Protein AF-A0ABD6HBV8-F1 (afdb_monomer_lite)

Sequence (70 aa):
MTVEQEIVSPTEPKHESVATISGTFDGKTMTDFTRIEMMGTGAADPVAEHRSPRTPLGVISPQAQLLPSL

Organism: Agrobacterium vitis (NCBI:txid373)

Secondary structure (DSSP, 8-state):
-------PPPPPPEEEEEEEEEEEETTEEEEEEEEEEEES-----TT---------S----GGGS-----

Structure (mmCIF, N/CA/C/O backbone):
data_AF-A0ABD6HBV8-F1
#
_entry.id   AF-A0ABD6HBV8-F1
#
loop_
_atom_site.group_PDB
_atom_site.id
_atom_site.type_symbol
_atom_site.label_atom_id
_atom_site.label_alt_id
_atom_site.label_comp_id
_atom_site.label_asym_id
_atom_site.label_entity_id
_atom_site.label_seq_id
_atom_site.pdbx_PDB_ins_code
_atom_site.Cartn_x
_atom_site.Cartn_y
_atom_site.Cartn_z
_atom_site.occupancy
_atom_site.B_iso_or_equiv
_atom_site.auth_seq_id
_atom_site.auth_comp_id
_atom_site.auth_asym_id
_atom_site.auth_atom_id
_atom_site.pdbx_PDB_model_num
ATOM 1 N N . MET A 1 1 ? 52.258 5.204 -20.222 1.00 45.53 1 MET A N 1
ATOM 2 C CA . MET A 1 1 ? 51.232 5.842 -19.375 1.00 45.53 1 MET A CA 1
ATOM 3 C C . MET A 1 1 ? 50.067 4.871 -19.302 1.00 45.53 1 MET A C 1
ATOM 5 O O . MET A 1 1 ? 49.451 4.623 -20.329 1.00 45.53 1 MET A O 1
ATOM 9 N N . THR A 1 2 ? 49.866 4.213 -18.165 1.00 56.84 2 THR A N 1
ATOM 10 C CA . THR A 1 2 ? 48.731 3.309 -17.934 1.00 56.84 2 THR A CA 1
ATOM 11 C C . THR A 1 2 ? 47.564 4.147 -17.428 1.00 56.84 2 THR A C 1
ATOM 13 O O . THR A 1 2 ? 47.717 4.895 -16.468 1.00 56.84 2 THR A O 1
ATOM 16 N N . VAL A 1 3 ? 46.432 4.098 -18.126 1.00 70.19 3 VAL A N 1
ATOM 17 C CA . VAL A 1 3 ? 45.201 4.765 -17.693 1.00 70.19 3 VAL A CA 1
ATOM 18 C C . VAL A 1 3 ? 44.535 3.843 -16.682 1.00 70.19 3 VAL A C 1
ATOM 20 O O . VAL A 1 3 ? 44.081 2.761 -17.049 1.00 70.19 3 VAL A O 1
ATOM 23 N N . GLU A 1 4 ? 44.519 4.242 -15.414 1.00 67.75 4 GLU A N 1
ATOM 24 C CA . GLU A 1 4 ? 43.742 3.542 -14.394 1.00 67.75 4 GLU A CA 1
ATOM 25 C C . GLU A 1 4 ? 42.278 3.942 -14.573 1.00 67.75 4 GLU A C 1
ATOM 27 O O . GLU A 1 4 ? 41.911 5.104 -14.414 1.00 67.75 4 GLU A O 1
ATOM 32 N N . GLN A 1 5 ? 41.455 2.992 -15.015 1.00 67.00 5 GLN A N 1
ATOM 33 C CA . GLN A 1 5 ? 40.020 3.202 -15.146 1.00 67.00 5 GLN A CA 1
ATOM 34 C C . GLN A 1 5 ? 39.382 2.956 -13.779 1.00 67.00 5 GLN A C 1
ATOM 36 O O . GLN A 1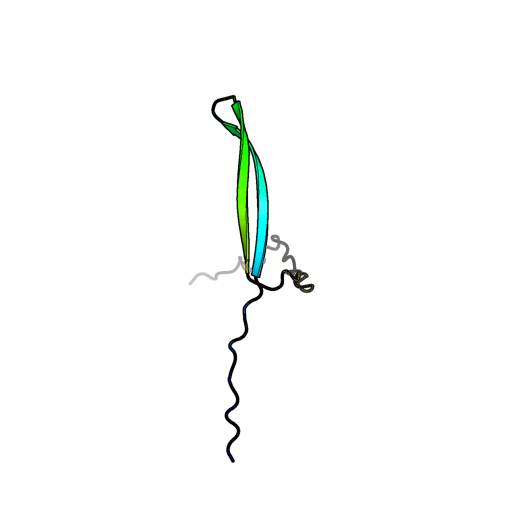 5 ? 39.400 1.833 -13.279 1.00 67.00 5 GLN A O 1
ATOM 41 N N . GLU A 1 6 ? 38.843 4.010 -13.173 1.00 74.12 6 GLU A N 1
ATOM 42 C CA . GLU A 1 6 ? 38.033 3.915 -11.961 1.00 74.12 6 GLU A CA 1
ATOM 43 C C . GLU A 1 6 ? 36.780 3.080 -12.261 1.00 74.12 6 GLU A C 1
ATOM 45 O O . GLU A 1 6 ? 35.936 3.460 -13.074 1.00 74.12 6 GLU A O 1
ATOM 50 N N . ILE A 1 7 ? 36.672 1.908 -11.633 1.00 68.44 7 ILE A N 1
ATOM 51 C CA . ILE A 1 7 ? 35.484 1.060 -11.740 1.00 68.44 7 ILE A CA 1
ATOM 52 C C . ILE A 1 7 ? 34.469 1.576 -10.722 1.00 68.44 7 ILE A C 1
ATOM 54 O O . ILE A 1 7 ? 34.543 1.257 -9.535 1.00 68.44 7 ILE A O 1
ATOM 58 N N . VAL A 1 8 ? 33.509 2.374 -11.183 1.00 70.19 8 VAL A N 1
ATOM 59 C CA . VAL A 1 8 ? 32.368 2.787 -10.360 1.00 70.19 8 VAL A CA 1
ATOM 60 C C . VAL A 1 8 ? 31.380 1.623 -10.289 1.00 70.19 8 VAL A C 1
ATOM 62 O O . V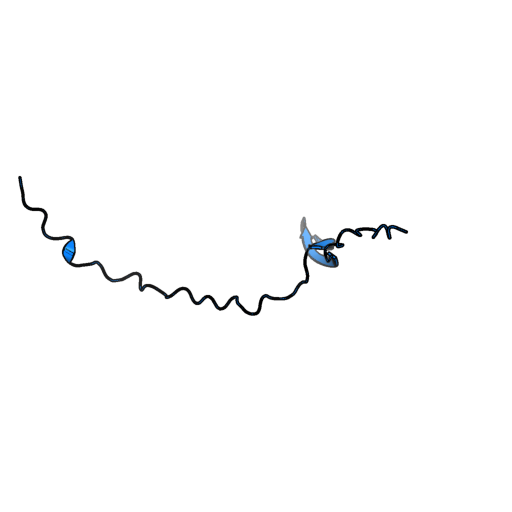AL A 1 8 ? 30.966 1.083 -11.316 1.00 70.19 8 VAL A O 1
ATOM 65 N N . SER A 1 9 ? 31.003 1.214 -9.076 1.00 70.25 9 SER A N 1
ATOM 66 C CA . SER A 1 9 ? 29.986 0.172 -8.898 1.00 70.25 9 SER A CA 1
ATOM 67 C C . SER A 1 9 ? 28.617 0.693 -9.355 1.00 70.25 9 SER A C 1
ATOM 69 O O . SER A 1 9 ? 28.249 1.810 -8.976 1.00 70.25 9 SER A O 1
ATOM 71 N N . PRO A 1 10 ? 27.844 -0.078 -10.144 1.00 67.31 10 PRO A N 1
ATOM 72 C CA . PRO A 1 10 ? 26.497 0.318 -10.532 1.00 67.31 10 PRO A CA 1
ATOM 73 C C . PRO A 1 10 ? 25.650 0.590 -9.287 1.00 67.31 10 PRO A C 1
ATOM 75 O O . PRO A 1 10 ? 25.558 -0.253 -8.398 1.00 67.31 10 PRO A O 1
ATOM 78 N N . THR A 1 11 ? 25.037 1.771 -9.210 1.00 71.81 11 THR A N 1
ATOM 79 C CA . THR A 1 11 ? 24.035 2.046 -8.175 1.00 71.81 11 THR A CA 1
ATOM 80 C C . THR A 1 11 ? 22.742 1.347 -8.574 1.00 71.81 11 THR A C 1
ATOM 82 O O . THR A 1 11 ? 22.219 1.594 -9.663 1.00 71.81 11 THR A O 1
ATOM 85 N N . GLU A 1 12 ? 22.240 0.458 -7.719 1.00 75.56 12 GLU A N 1
ATOM 86 C CA . GLU A 1 12 ? 20.949 -0.190 -7.947 1.00 75.56 12 GLU A CA 1
ATOM 87 C C . GLU A 1 12 ? 19.826 0.865 -7.973 1.00 75.56 12 GLU A C 1
ATOM 89 O O . GLU A 1 12 ? 19.808 1.764 -7.125 1.00 75.56 12 GLU A O 1
ATOM 94 N N . PRO A 1 13 ? 18.877 0.794 -8.926 1.00 77.50 13 PRO A N 1
ATOM 95 C CA . PRO A 1 13 ? 17.738 1.703 -8.947 1.00 77.50 13 PRO A CA 1
ATOM 96 C C . PRO A 1 13 ? 16.904 1.552 -7.669 1.00 77.50 13 PRO A C 1
ATOM 98 O O . PRO A 1 13 ? 16.496 0.441 -7.322 1.00 77.50 13 PRO A O 1
ATOM 101 N N . LYS A 1 14 ? 16.623 2.672 -6.996 1.00 80.56 14 LYS A N 1
ATOM 102 C CA . LYS A 1 14 ? 15.777 2.737 -5.798 1.00 80.56 14 LYS A CA 1
ATOM 103 C C . LYS A 1 14 ? 14.598 3.670 -6.045 1.00 80.56 14 LYS A C 1
ATOM 105 O O . LYS A 1 14 ? 14.781 4.802 -6.490 1.00 80.56 14 LYS A O 1
ATOM 110 N N . HIS A 1 15 ? 13.398 3.209 -5.712 1.00 85.00 15 HIS A N 1
ATOM 111 C CA . HIS A 1 15 ? 12.203 4.037 -5.634 1.00 85.00 15 HIS A CA 1
ATOM 112 C C . HIS A 1 15 ? 11.762 4.177 -4.177 1.00 85.00 15 HIS A C 1
ATOM 114 O O . HIS A 1 15 ? 11.639 3.188 -3.454 1.00 85.00 15 HIS A O 1
ATOM 120 N N . GLU A 1 16 ? 11.491 5.410 -3.760 1.00 88.06 16 GLU A N 1
ATOM 121 C CA . GLU A 1 16 ? 11.004 5.730 -2.422 1.00 88.06 16 GLU A CA 1
ATOM 122 C C . GLU A 1 16 ? 9.677 6.479 -2.515 1.00 88.06 16 GLU A C 1
ATOM 124 O O . GLU A 1 16 ? 9.532 7.404 -3.313 1.00 88.06 16 GLU A O 1
ATOM 129 N N . SER A 1 17 ? 8.715 6.091 -1.682 1.00 90.75 17 SER A N 1
ATOM 130 C CA . SER A 1 17 ? 7.399 6.725 -1.621 1.00 90.75 17 SER A CA 1
ATOM 131 C C . SER A 1 17 ? 6.846 6.740 -0.194 1.00 90.75 17 SER A C 1
ATOM 133 O O . SER A 1 17 ? 7.399 6.117 0.716 1.00 90.75 17 SER A O 1
ATOM 135 N N . VAL A 1 18 ? 5.748 7.465 0.010 1.00 94.81 18 VAL A N 1
ATOM 136 C CA . VAL A 1 18 ? 5.006 7.527 1.274 1.00 94.81 18 VAL A CA 1
ATOM 137 C C . VAL A 1 18 ? 3.562 7.131 1.001 1.00 94.81 18 VAL A C 1
ATOM 139 O O . VAL A 1 18 ? 2.918 7.691 0.115 1.00 94.81 18 VAL A O 1
ATOM 142 N N . ALA A 1 19 ? 3.049 6.179 1.775 1.00 94.50 19 ALA A N 1
ATOM 143 C CA . ALA A 1 19 ? 1.647 5.789 1.741 1.00 94.50 19 ALA A CA 1
ATOM 144 C C . ALA A 1 19 ? 0.912 6.299 2.979 1.00 94.50 19 ALA A C 1
ATOM 146 O O . ALA A 1 19 ? 1.419 6.213 4.099 1.00 94.50 19 ALA A O 1
ATOM 147 N N . THR A 1 20 ? -0.307 6.783 2.759 1.00 96.50 20 THR A N 1
ATOM 148 C CA . THR A 1 20 ? -1.265 7.104 3.817 1.00 96.50 20 THR A CA 1
ATOM 149 C C . THR A 1 20 ? -2.088 5.861 4.133 1.00 96.50 20 THR A C 1
ATOM 151 O O . THR A 1 20 ? -2.691 5.268 3.238 1.00 96.50 20 THR A O 1
ATOM 154 N N . ILE A 1 21 ? -2.142 5.482 5.404 1.00 94.56 21 ILE A N 1
ATOM 155 C CA . ILE A 1 21 ? -2.956 4.381 5.915 1.00 94.56 21 ILE A CA 1
ATOM 156 C C . ILE A 1 21 ? -4.108 5.006 6.688 1.00 94.56 21 ILE A C 1
ATOM 158 O O . ILE A 1 21 ? -3.885 5.843 7.554 1.00 94.56 21 ILE A O 1
ATOM 162 N N . SER A 1 22 ? -5.341 4.613 6.385 1.00 95.94 22 SER A N 1
ATOM 163 C CA . SER A 1 22 ? -6.512 5.053 7.145 1.00 95.94 22 SER A CA 1
ATOM 164 C C . SER A 1 22 ? -7.349 3.852 7.559 1.00 95.94 22 SER A C 1
ATOM 166 O O . SER A 1 22 ? -7.454 2.874 6.817 1.00 95.94 22 SER A O 1
ATOM 168 N N . GLY A 1 23 ? -7.909 3.905 8.764 1.00 96.00 23 GLY A N 1
ATOM 169 C CA . GLY A 1 23 ? -8.680 2.804 9.328 1.00 96.00 23 GLY A CA 1
ATOM 170 C C . GLY A 1 23 ? -9.284 3.145 10.682 1.00 96.00 23 GLY A C 1
ATOM 171 O O . GLY A 1 23 ? -9.397 4.312 11.056 1.00 96.00 23 GLY A O 1
ATOM 172 N N . THR A 1 24 ? -9.691 2.116 11.420 1.00 97.62 24 THR A N 1
ATOM 173 C CA . THR A 1 24 ? -10.275 2.261 12.756 1.00 97.62 24 THR A CA 1
ATOM 174 C C . THR A 1 24 ? -9.500 1.402 13.750 1.00 97.62 24 THR A C 1
ATOM 176 O O . THR A 1 24 ? -9.323 0.208 13.517 1.00 97.62 24 THR A O 1
ATOM 179 N N . PHE A 1 25 ? -9.062 1.992 14.861 1.00 93.38 25 PHE A N 1
ATOM 180 C CA . PHE A 1 25 ? -8.404 1.297 15.969 1.00 93.38 25 PHE A CA 1
ATOM 181 C C . PHE A 1 25 ? -9.073 1.718 17.278 1.00 93.38 25 PHE A C 1
ATOM 183 O O . PHE A 1 25 ? -9.261 2.909 17.519 1.00 93.38 25 PHE A O 1
ATOM 190 N N . ASP A 1 26 ? -9.500 0.743 18.085 1.00 95.88 26 ASP A N 1
ATOM 191 C CA . ASP A 1 26 ? -10.255 0.987 19.327 1.00 95.88 26 ASP A CA 1
ATOM 192 C C . ASP A 1 26 ? -11.487 1.904 19.125 1.00 95.88 26 ASP A C 1
ATOM 194 O O . ASP A 1 26 ? -11.749 2.848 19.868 1.00 95.88 26 ASP A O 1
ATOM 198 N N . GLY A 1 27 ? -12.218 1.685 18.024 1.00 96.25 27 GLY A N 1
ATOM 199 C CA . GLY A 1 27 ? -13.415 2.462 17.676 1.00 96.25 27 GLY A CA 1
ATOM 200 C C . GLY A 1 27 ? -13.159 3.905 17.218 1.00 96.25 27 GLY A C 1
ATOM 201 O O . GLY A 1 27 ? -14.117 4.627 16.947 1.00 96.25 27 GLY A O 1
ATOM 202 N N . LYS A 1 28 ? -11.899 4.337 17.092 1.00 96.81 28 LYS A N 1
ATOM 203 C CA . LYS A 1 28 ? -11.525 5.672 16.605 1.00 96.81 28 LYS A CA 1
ATOM 204 C C . LYS A 1 28 ? -10.951 5.594 15.201 1.00 96.81 28 LYS A C 1
ATOM 206 O O . LYS A 1 28 ? -10.126 4.728 14.913 1.00 96.81 28 LYS A O 1
ATOM 211 N N . THR A 1 29 ? -11.363 6.518 14.337 1.00 97.25 29 THR A N 1
ATOM 212 C CA . THR A 1 29 ? -10.720 6.696 13.033 1.00 97.25 29 THR A CA 1
ATOM 213 C C . THR A 1 29 ? -9.288 7.166 13.241 1.00 97.25 29 THR A C 1
ATOM 215 O O . THR A 1 29 ? -9.052 8.133 13.967 1.00 97.25 29 THR A O 1
ATOM 218 N N . MET A 1 30 ? -8.349 6.488 12.592 1.00 96.75 30 MET A N 1
ATOM 219 C CA . MET A 1 30 ? -6.928 6.796 12.646 1.00 96.75 30 MET A CA 1
ATOM 220 C C . MET A 1 30 ? -6.377 6.916 11.230 1.00 96.75 30 MET A C 1
ATOM 222 O O . MET A 1 30 ? -6.799 6.190 10.325 1.00 96.75 30 MET A O 1
ATOM 226 N N . THR A 1 31 ? -5.444 7.848 11.062 1.00 96.75 31 THR A N 1
ATOM 227 C CA . THR A 1 31 ? -4.703 8.064 9.823 1.00 96.75 31 THR A CA 1
ATOM 228 C C . THR A 1 31 ? -3.225 8.105 10.167 1.00 96.75 31 THR A C 1
ATOM 230 O O . THR A 1 31 ? -2.809 8.954 10.951 1.00 96.75 31 THR A O 1
ATOM 233 N N . ASP A 1 32 ? -2.454 7.219 9.552 1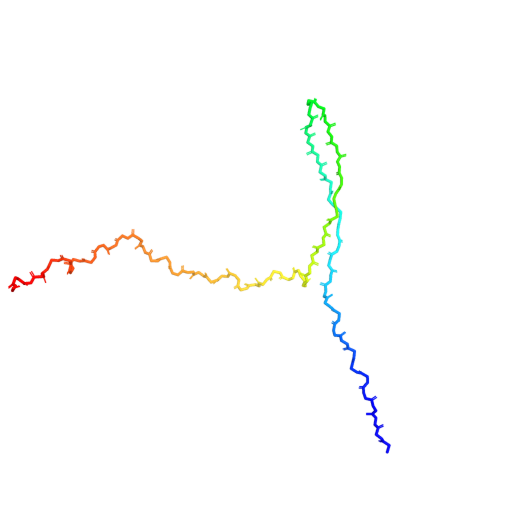.00 95.69 32 ASP A N 1
ATOM 234 C CA . ASP A 1 32 ? -1.014 7.075 9.734 1.00 95.69 32 ASP A CA 1
ATOM 235 C C . ASP A 1 32 ? -0.292 7.101 8.386 1.00 95.69 32 ASP A C 1
ATOM 237 O O . ASP A 1 32 ? -0.904 7.105 7.315 1.00 95.69 32 ASP A O 1
ATOM 241 N N . PHE A 1 33 ? 1.037 7.101 8.440 1.00 95.88 33 PHE A N 1
ATOM 242 C CA . PHE A 1 33 ? 1.892 7.110 7.261 1.00 95.88 33 PHE A CA 1
ATOM 243 C C . PHE A 1 33 ? 2.964 6.032 7.367 1.00 95.88 33 PHE A C 1
ATOM 245 O O . PHE A 1 33 ? 3.496 5.771 8.446 1.00 95.88 33 PHE A O 1
ATOM 252 N N . THR A 1 34 ? 3.314 5.433 6.233 1.00 95.06 34 THR A N 1
ATOM 253 C CA . THR A 1 34 ? 4.440 4.503 6.132 1.00 95.06 34 THR A CA 1
ATOM 254 C C . THR A 1 34 ? 5.308 4.827 4.924 1.00 95.06 34 THR A C 1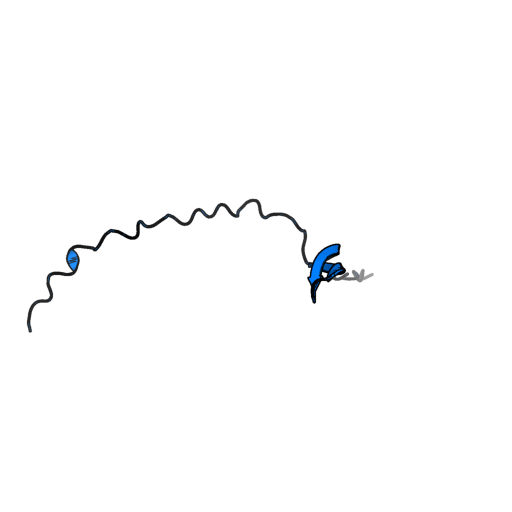
ATOM 256 O O . THR A 1 34 ? 4.813 5.302 3.898 1.00 95.06 34 THR A O 1
ATOM 259 N N . ARG A 1 35 ? 6.614 4.574 5.042 1.00 93.62 35 ARG A N 1
ATOM 260 C CA . ARG A 1 35 ? 7.569 4.722 3.940 1.00 93.62 35 ARG A CA 1
ATOM 261 C C . ARG A 1 35 ? 7.639 3.417 3.155 1.00 93.62 35 ARG A C 1
ATOM 263 O O . ARG A 1 35 ? 7.746 2.344 3.742 1.00 93.62 35 ARG A O 1
ATOM 270 N N . ILE A 1 36 ? 7.606 3.525 1.833 1.00 90.81 36 ILE A N 1
ATOM 271 C CA . ILE A 1 36 ? 7.751 2.408 0.903 1.00 90.81 36 ILE A CA 1
ATOM 272 C C . ILE A 1 36 ? 9.102 2.552 0.212 1.00 90.81 36 ILE A C 1
ATOM 274 O O . ILE A 1 36 ? 9.389 3.597 -0.369 1.00 90.81 36 ILE A O 1
ATOM 278 N N . GLU A 1 37 ? 9.908 1.495 0.255 1.00 89.81 37 GLU A N 1
ATOM 279 C CA . GLU A 1 37 ? 11.163 1.392 -0.486 1.00 89.81 37 GLU A CA 1
ATOM 280 C C . GLU A 1 37 ? 11.079 0.192 -1.436 1.00 89.81 37 GLU A C 1
ATOM 282 O O . GLU A 1 37 ? 10.807 -0.929 -1.007 1.00 89.81 37 GLU A O 1
ATOM 287 N N . MET A 1 38 ? 11.285 0.429 -2.732 1.00 85.50 38 MET A N 1
ATOM 288 C CA . MET A 1 38 ? 11.331 -0.606 -3.765 1.00 85.50 38 MET A CA 1
ATOM 289 C C . MET A 1 38 ? 12.694 -0.568 -4.446 1.00 85.50 38 MET A C 1
ATOM 291 O O . MET A 1 38 ? 13.160 0.495 -4.860 1.00 85.50 38 MET A O 1
ATOM 295 N N . MET A 1 39 ? 13.314 -1.739 -4.568 1.00 84.75 39 MET A N 1
ATOM 296 C CA . MET A 1 39 ? 14.556 -1.919 -5.316 1.00 84.75 39 MET A CA 1
ATOM 297 C C . MET A 1 39 ? 14.238 -2.441 -6.717 1.00 84.75 39 MET A C 1
ATOM 299 O O . MET A 1 39 ? 13.337 -3.265 -6.888 1.00 84.75 39 MET A O 1
ATOM 303 N N . GLY A 1 40 ? 14.985 -1.977 -7.714 1.00 78.31 40 GLY A N 1
ATOM 304 C CA . GLY A 1 40 ? 14.804 -2.353 -9.114 1.00 78.31 40 GLY A CA 1
ATOM 305 C C . GLY A 1 40 ? 14.105 -1.280 -9.950 1.00 78.31 40 GLY A C 1
ATOM 306 O O . GLY A 1 40 ? 13.698 -0.225 -9.471 1.00 78.31 40 GLY A O 1
ATOM 307 N N . THR A 1 41 ? 14.007 -1.531 -11.254 1.00 73.06 41 THR A N 1
ATOM 308 C CA . THR A 1 41 ? 13.645 -0.517 -12.260 1.00 73.06 41 THR A CA 1
ATOM 309 C C . THR A 1 41 ? 12.152 -0.198 -12.336 1.00 73.06 41 THR A C 1
ATOM 311 O O . THR A 1 41 ? 11.769 0.693 -13.089 1.00 73.06 41 THR A O 1
ATOM 314 N N . GLY A 1 42 ? 11.292 -0.933 -11.621 1.00 65.81 42 GLY A N 1
ATOM 315 C CA . GLY A 1 42 ? 9.835 -0.787 -11.724 1.00 65.81 42 GLY A CA 1
ATOM 316 C C . GLY A 1 42 ? 9.272 -1.085 -13.121 1.00 65.81 42 GLY A C 1
ATOM 317 O O . GLY A 1 42 ? 8.085 -0.870 -13.357 1.00 65.81 42 GLY A O 1
ATOM 318 N N . ALA A 1 43 ? 10.098 -1.577 -14.052 1.00 65.94 43 ALA A N 1
ATOM 319 C CA . ALA A 1 43 ? 9.634 -2.060 -15.337 1.00 65.94 43 ALA A CA 1
ATOM 320 C C . ALA A 1 43 ? 8.805 -3.321 -15.083 1.00 65.94 43 ALA A C 1
ATOM 322 O O .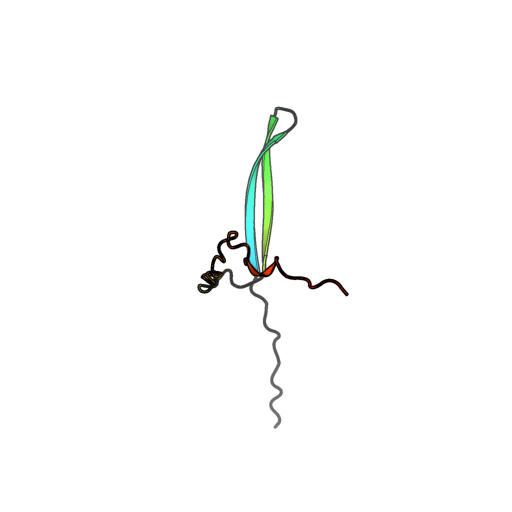 ALA A 1 43 ? 9.331 -4.327 -14.606 1.00 65.94 43 ALA A O 1
ATOM 323 N N . ALA A 1 44 ? 7.507 -3.265 -15.381 1.00 59.03 44 ALA A N 1
ATOM 324 C CA . ALA A 1 44 ? 6.740 -4.484 -15.564 1.00 59.03 44 ALA A CA 1
ATOM 325 C C . ALA A 1 44 ? 7.425 -5.257 -16.693 1.00 59.03 44 ALA A C 1
ATOM 327 O O . ALA A 1 44 ? 7.524 -4.744 -17.807 1.00 59.03 44 ALA A O 1
ATOM 328 N N . ASP A 1 45 ? 7.954 -6.441 -16.395 1.00 56.97 45 ASP A N 1
ATOM 329 C CA . ASP A 1 45 ? 8.446 -7.337 -17.431 1.00 56.97 45 ASP A CA 1
ATOM 330 C C . ASP A 1 45 ? 7.281 -7.581 -18.410 1.00 56.97 45 ASP A C 1
ATOM 332 O O . ASP A 1 45 ? 6.241 -8.105 -17.991 1.00 56.97 45 ASP A O 1
ATOM 336 N N . PRO A 1 46 ? 7.373 -7.172 -19.691 1.00 57.50 46 PRO A N 1
ATOM 337 C CA . PRO A 1 46 ? 6.290 -7.400 -20.643 1.00 57.50 46 PRO A CA 1
ATOM 338 C C . PRO A 1 46 ? 6.065 -8.897 -20.920 1.00 57.50 46 PRO A C 1
ATOM 340 O O . PRO A 1 46 ? 5.100 -9.249 -21.596 1.00 57.50 46 PRO A O 1
ATOM 343 N N . VAL A 1 47 ? 6.922 -9.789 -20.405 1.00 57.44 47 VAL A N 1
ATOM 344 C CA . VAL A 1 47 ? 6.909 -11.232 -20.680 1.00 57.44 47 VAL A CA 1
ATOM 345 C C . VAL A 1 47 ? 6.405 -12.060 -19.487 1.00 57.44 47 VAL A C 1
ATOM 347 O O . VAL A 1 47 ? 6.878 -13.162 -19.226 1.00 57.44 47 VAL A O 1
ATOM 350 N N . ALA A 1 48 ? 5.375 -11.589 -18.781 1.00 52.09 48 ALA A N 1
ATOM 351 C CA . ALA A 1 48 ? 4.599 -12.446 -17.874 1.00 52.09 48 ALA A CA 1
ATOM 352 C C . ALA A 1 48 ? 3.409 -13.150 -18.564 1.00 52.09 48 ALA A C 1
ATOM 354 O O . ALA A 1 48 ? 2.535 -13.690 -17.892 1.00 52.09 48 ALA A O 1
ATOM 355 N N . GLU A 1 49 ? 3.377 -13.220 -19.900 1.00 49.28 49 GLU A N 1
ATOM 356 C CA . GLU A 1 49 ? 2.524 -14.172 -20.626 1.00 49.28 49 GLU A CA 1
ATOM 357 C C . GLU A 1 49 ? 3.241 -15.513 -20.846 1.00 49.28 49 GLU A C 1
ATOM 359 O O . GLU A 1 49 ? 3.242 -16.078 -21.938 1.00 49.28 49 GLU A O 1
ATOM 364 N N . HIS A 1 50 ? 3.814 -16.100 -19.791 1.00 46.53 50 HIS A N 1
ATOM 365 C CA . HIS A 1 50 ? 4.017 -17.546 -19.808 1.00 46.53 50 HIS A CA 1
ATOM 366 C C . HIS A 1 50 ? 2.672 -18.193 -19.478 1.00 46.53 50 HIS A C 1
ATOM 368 O O . HIS A 1 50 ? 2.391 -18.580 -18.343 1.00 46.53 50 HIS A O 1
ATOM 374 N N . ARG A 1 51 ? 1.796 -18.272 -20.486 1.00 48.88 51 ARG A N 1
ATOM 375 C CA . ARG A 1 51 ? 0.595 -19.106 -20.447 1.00 48.88 51 ARG A CA 1
ATOM 376 C C . ARG A 1 51 ? 1.059 -20.536 -20.182 1.00 48.88 51 ARG A C 1
ATOM 378 O O . ARG A 1 51 ? 1.368 -21.267 -21.119 1.00 48.88 51 ARG A O 1
ATOM 385 N N . SER A 1 52 ? 1.124 -20.943 -18.914 1.00 52.53 52 SER A N 1
ATOM 386 C CA . SER A 1 52 ? 1.211 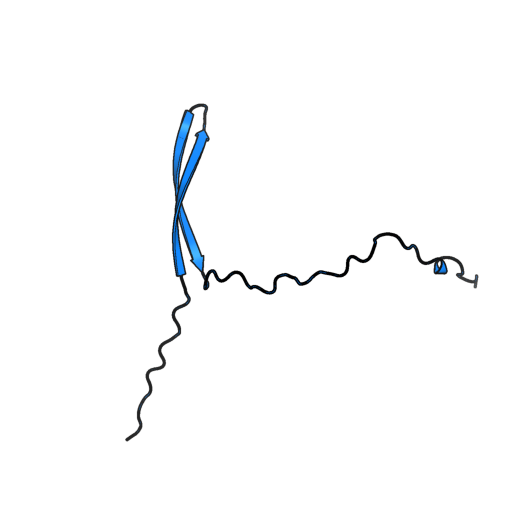-22.358 -18.561 1.00 52.53 52 SER A CA 1
ATOM 387 C C . SER A 1 52 ? 0.104 -23.055 -19.348 1.00 52.53 52 SER A C 1
ATOM 389 O O . SER A 1 52 ? -1.054 -22.623 -19.249 1.00 52.53 52 SER A O 1
ATOM 391 N N . PRO A 1 53 ? 0.411 -24.065 -20.184 1.00 50.88 53 PRO A N 1
ATOM 392 C CA . PRO A 1 53 ? -0.641 -24.834 -20.813 1.00 50.88 53 PRO A CA 1
ATOM 393 C C . PRO A 1 53 ? -1.505 -25.350 -19.669 1.00 50.88 53 PRO A C 1
ATOM 395 O O . PRO A 1 53 ? -1.007 -26.043 -18.783 1.00 50.88 53 PRO A O 1
ATOM 398 N N . ARG A 1 54 ? -2.781 -24.954 -19.631 1.00 53.72 54 ARG A N 1
ATOM 399 C CA . ARG A 1 54 ? -3.744 -25.596 -18.742 1.00 53.72 54 ARG A CA 1
ATOM 400 C C . ARG A 1 54 ? -3.790 -27.051 -19.185 1.00 53.72 54 ARG A C 1
ATOM 402 O O . ARG A 1 54 ? -4.473 -27.363 -20.155 1.00 53.72 54 ARG A O 1
ATOM 409 N N . THR A 1 55 ? -3.047 -27.932 -18.529 1.00 50.41 55 THR A N 1
ATOM 410 C CA . THR A 1 55 ? -3.377 -29.351 -18.536 1.00 50.41 55 THR A CA 1
ATOM 411 C C . THR A 1 55 ? -4.765 -29.438 -17.910 1.00 50.41 55 THR A C 1
ATOM 413 O O . THR A 1 55 ? -4.941 -28.993 -16.773 1.00 50.41 55 THR A O 1
ATOM 416 N N . PRO A 1 56 ? -5.790 -29.924 -18.626 1.00 50.16 56 PRO A N 1
ATOM 417 C CA . PRO A 1 56 ? -7.064 -30.186 -17.989 1.00 50.16 56 PRO A CA 1
ATOM 418 C C . PRO A 1 56 ? -6.812 -31.235 -16.901 1.00 50.16 56 PRO A C 1
ATOM 420 O O . PRO A 1 56 ? -6.376 -32.349 -17.195 1.00 50.16 56 PRO A O 1
ATOM 423 N N . LEU A 1 57 ? -7.055 -30.876 -15.640 1.00 54.34 57 LEU A N 1
ATOM 424 C CA . LEU A 1 57 ? -7.198 -31.827 -14.539 1.00 54.34 57 LEU A CA 1
ATOM 425 C C . LEU A 1 57 ? -8.451 -32.661 -14.830 1.00 54.34 57 LEU A C 1
ATOM 427 O O . LEU A 1 57 ? -9.550 -32.299 -14.424 1.00 54.34 57 LEU A O 1
ATOM 431 N N . GLY A 1 58 ? -8.308 -33.716 -15.631 1.00 55.00 58 GLY A N 1
ATOM 432 C CA . GLY A 1 58 ? -9.470 -34.486 -16.061 1.00 55.00 58 GLY A CA 1
ATOM 433 C C . GLY A 1 58 ? -9.245 -35.464 -17.205 1.00 55.00 58 GLY A C 1
ATOM 434 O O . GLY A 1 58 ? -10.122 -35.585 -18.050 1.00 55.00 58 GLY A O 1
ATOM 435 N N . VAL A 1 59 ? -8.115 -36.172 -17.249 1.00 47.47 59 VAL A N 1
ATOM 436 C CA . VAL A 1 59 ? -8.040 -37.441 -17.990 1.00 47.47 59 VAL A CA 1
ATOM 437 C C . VAL A 1 59 ? -7.321 -38.452 -17.107 1.00 47.47 59 VAL A C 1
ATOM 439 O O . VAL A 1 59 ? -6.096 -38.527 -17.075 1.00 47.47 59 VAL A O 1
ATOM 442 N N . ILE A 1 60 ? -8.099 -39.217 -16.345 1.00 55.34 60 ILE A N 1
ATOM 443 C CA . ILE A 1 60 ? -7.632 -40.499 -15.819 1.00 55.34 60 ILE A CA 1
ATOM 444 C C . ILE A 1 60 ? -7.240 -41.362 -17.022 1.00 55.34 60 ILE A C 1
ATOM 446 O O . ILE A 1 60 ? -8.070 -41.680 -17.871 1.00 55.34 60 ILE A O 1
ATOM 450 N N . SER A 1 61 ? -5.954 -41.680 -17.143 1.00 47.44 61 SER A N 1
ATOM 451 C CA . SER A 1 61 ? -5.480 -42.587 -18.185 1.00 47.44 61 SER A CA 1
ATOM 452 C C . SER A 1 61 ? -6.087 -43.976 -17.926 1.00 47.44 61 SER A C 1
ATOM 454 O O . SER A 1 61 ? -5.939 -44.487 -16.812 1.00 47.44 61 SER A O 1
ATOM 456 N N . PRO A 1 62 ? -6.750 -44.627 -18.900 1.00 49.00 62 PRO A N 1
ATOM 457 C CA . PRO A 1 62 ? -7.365 -45.946 -18.703 1.00 49.00 62 PRO A CA 1
ATOM 458 C C . PRO A 1 62 ? -6.333 -47.072 -18.511 1.00 49.00 62 PRO A C 1
ATOM 460 O O . PRO A 1 62 ? -6.696 -48.229 -18.339 1.00 49.00 62 PRO A O 1
ATOM 463 N N . GLN A 1 63 ? -5.038 -46.751 -18.495 1.00 50.19 63 GLN A N 1
ATOM 464 C CA . GLN A 1 63 ? -3.950 -47.709 -18.297 1.00 50.19 63 GLN A CA 1
ATOM 465 C C . GLN A 1 63 ? -3.773 -48.162 -16.834 1.00 50.19 63 GLN A C 1
ATOM 467 O O . GLN A 1 63 ? -2.898 -48.972 -16.553 1.00 50.19 63 GLN A O 1
ATOM 472 N N . ALA A 1 64 ? -4.616 -47.700 -15.902 1.00 50.75 64 ALA A N 1
ATOM 473 C CA . ALA A 1 64 ? -4.642 -48.188 -14.518 1.00 50.75 64 ALA A CA 1
ATOM 474 C C . ALA A 1 64 ? -5.326 -49.564 -14.343 1.00 50.75 64 ALA A C 1
ATOM 476 O O . ALA A 1 64 ? -5.498 -50.029 -13.219 1.00 50.75 64 ALA A O 1
ATOM 477 N N . GLN A 1 65 ? -5.707 -50.241 -15.427 1.00 55.88 65 GLN A N 1
ATOM 478 C CA . GLN A 1 65 ? -6.135 -51.636 -15.392 1.00 55.88 65 GLN A CA 1
ATOM 479 C C . GLN A 1 65 ? -5.185 -52.463 -16.250 1.00 55.88 65 GLN A C 1
ATOM 481 O O . GLN A 1 65 ? -5.312 -52.441 -17.467 1.00 55.88 65 GLN A O 1
ATOM 486 N N . LEU A 1 66 ? -4.219 -53.126 -15.603 1.00 51.03 66 LEU A N 1
ATOM 487 C CA . LEU A 1 66 ? -3.610 -54.424 -15.949 1.00 51.03 66 LEU A CA 1
ATOM 488 C C . LEU A 1 66 ? -2.281 -54.560 -15.183 1.00 51.03 66 LEU A C 1
ATOM 490 O O . LEU A 1 66 ? -1.199 -54.388 -15.736 1.00 51.03 66 LEU A O 1
ATOM 494 N N . LEU A 1 67 ? -2.363 -54.885 -13.891 1.00 55.53 67 LEU A N 1
ATOM 495 C CA . LEU A 1 67 ? -1.272 -55.604 -13.231 1.00 55.53 67 LEU A CA 1
ATOM 496 C C . LEU A 1 67 ? -1.575 -57.102 -13.386 1.00 55.53 67 LEU A C 1
ATOM 498 O O . LEU A 1 67 ? -2.604 -57.543 -12.868 1.00 55.53 67 LEU A O 1
ATOM 502 N N . PRO A 1 68 ? -0.757 -57.890 -14.106 1.00 48.94 68 PRO A N 1
ATOM 503 C CA . PRO A 1 68 ? -0.884 -59.336 -14.071 1.00 48.94 68 PRO A CA 1
ATOM 504 C C . PRO A 1 68 ? -0.378 -59.860 -12.724 1.00 48.94 68 PRO A C 1
ATOM 506 O O . PRO A 1 68 ? 0.656 -59.429 -12.215 1.00 48.94 68 PRO A O 1
ATOM 509 N N . SER A 1 69 ? -1.143 -60.787 -12.155 1.00 53.97 69 SER A N 1
ATOM 510 C CA . SER A 1 69 ? -0.786 -61.568 -10.976 1.00 53.97 69 SER A CA 1
ATOM 511 C C . SER A 1 69 ? 0.468 -62.398 -11.245 1.00 53.97 69 SER A C 1
ATOM 513 O O . SER A 1 69 ? 0.469 -63.179 -12.196 1.00 53.97 69 SER A O 1
ATOM 515 N N . LEU A 1 70 ? 1.483 -62.264 -10.389 1.00 46.09 70 LEU A N 1
ATOM 516 C CA . LEU A 1 70 ? 2.562 -63.234 -10.185 1.00 46.09 70 LEU A CA 1
ATOM 517 C C . LEU A 1 70 ? 2.891 -63.287 -8.692 1.00 46.09 70 LEU A C 1
ATOM 519 O O . LEU A 1 70 ? 3.082 -62.198 -8.105 1.00 46.09 70 LEU A O 1
#

pLDDT: mean 71.29, std 18.61, range [45.53, 97.62]

Foldseek 3Di:
DDDDDDDDDDDWDKDKDKDWDWDDDPNDTDIDMDIDIDTHDPDPPPPPPPVPPPPPPDDPDPVPPDDDDD

Radius of gyration: 28.76 Å; chains: 1; bounding box: 65×71×40 Å